Protein AF-A0A959TCD3-F1 (afdb_monomer)

Solvent-accessible surface area (backbone atoms only — not comparable to full-atom values): 7286 Å² total; per-residue (Å²): 71,44,83,76,46,72,42,61,47,67,75,41,43,86,45,98,75,56,63,70,44,76,65,43,76,20,63,23,32,36,32,43,70,50,71,63,80,93,52,77,79,66,50,74,50,77,47,79,48,78,34,79,71,88,87,53,67,74,92,40,62,61,78,92,84,86,80,62,83,90,60,32,62,52,68,48,48,36,49,77,72,55,74,70,57,84,59,73,63,50,83,75,44,73,46,59,46,68,76,39,44,65,43,45,68,23,44,36,34,65,44,54,96,73,77,60,42,97

pLDDT: mean 95.43, std 3.54, range [82.25, 98.56]

Structure (mmCIF, N/CA/C/O backbone):
data_AF-A0A959TCD3-F1
#
_entry.id   AF-A0A959TCD3-F1
#
loop_
_atom_site.group_PDB
_atom_site.id
_atom_site.type_symbol
_atom_site.label_atom_id
_atom_site.label_alt_id
_atom_site.label_comp_id
_atom_site.label_asym_id
_atom_site.label_entity_id
_atom_site.label_seq_id
_atom_site.pdbx_PDB_ins_code
_atom_site.Cartn_x
_atom_site.Cartn_y
_atom_site.Cartn_z
_atom_site.occupancy
_atom_site.B_iso_or_equiv
_atom_site.auth_seq_id
_atom_site.auth_comp_id
_atom_site.auth_asym_id
_atom_site.auth_atom_id
_atom_site.pdbx_PDB_model_num
ATOM 1 N N . TRP A 1 1 ? 16.731 -0.723 -20.507 1.00 97.38 1 TRP A N 1
ATOM 2 C CA . TRP A 1 1 ? 16.216 -1.139 -19.194 1.00 97.38 1 TRP A CA 1
ATOM 3 C C . TRP A 1 1 ? 17.280 -0.947 -18.132 1.00 97.38 1 TRP A C 1
ATOM 5 O O . TRP A 1 1 ? 18.384 -1.445 -18.300 1.00 97.38 1 TRP A O 1
ATOM 15 N N . THR A 1 2 ? 16.969 -0.253 -17.043 1.00 97.75 2 THR A N 1
ATOM 16 C CA . THR A 1 2 ? 17.811 -0.174 -15.838 1.00 97.75 2 THR A CA 1
ATOM 17 C C . THR A 1 2 ? 16.969 -0.465 -14.602 1.00 97.75 2 THR A C 1
ATOM 19 O O . THR A 1 2 ? 15.788 -0.127 -14.585 1.00 97.75 2 THR A O 1
ATOM 22 N N . LEU A 1 3 ? 17.564 -1.058 -13.565 1.00 97.75 3 LEU A N 1
ATOM 23 C CA . LEU A 1 3 ? 16.921 -1.189 -12.256 1.00 97.75 3 LEU A CA 1
ATOM 24 C C . LEU A 1 3 ? 16.994 0.168 -11.546 1.00 97.75 3 LEU A C 1
ATOM 26 O O . LEU A 1 3 ? 18.083 0.715 -11.382 1.00 97.75 3 LEU A O 1
ATOM 30 N N . VAL A 1 4 ? 15.842 0.716 -11.167 1.00 98.25 4 VAL A N 1
ATOM 31 C CA . VAL A 1 4 ? 15.738 1.991 -10.441 1.00 98.25 4 VAL A CA 1
ATOM 32 C C . VAL A 1 4 ? 15.703 1.739 -8.937 1.00 98.25 4 VAL A C 1
ATOM 34 O O . VAL A 1 4 ? 16.412 2.406 -8.188 1.00 98.25 4 VAL A O 1
ATOM 37 N N . SER A 1 5 ? 14.906 0.763 -8.495 1.00 97.75 5 SER A N 1
ATOM 38 C CA . SER A 1 5 ? 14.787 0.372 -7.088 1.00 97.75 5 SER A CA 1
ATOM 39 C C . SER A 1 5 ? 14.285 -1.070 -6.941 1.00 97.75 5 SER A C 1
ATOM 41 O O . SER A 1 5 ? 13.709 -1.638 -7.870 1.00 97.75 5 SER A O 1
ATOM 43 N N . GLY A 1 6 ? 14.507 -1.665 -5.766 1.00 96.25 6 GLY A N 1
ATOM 44 C CA . GLY A 1 6 ? 14.172 -3.062 -5.483 1.00 96.25 6 GLY A CA 1
ATOM 45 C C . GLY A 1 6 ? 15.274 -4.024 -5.926 1.00 96.25 6 GLY A C 1
ATOM 46 O O . GLY A 1 6 ? 16.462 -3.727 -5.803 1.00 96.25 6 GLY A O 1
ATOM 47 N N . GLN A 1 7 ? 14.880 -5.190 -6.424 1.00 97.25 7 GLN A N 1
ATOM 48 C CA . GLN A 1 7 ? 15.764 -6.283 -6.802 1.00 97.25 7 GLN A CA 1
ATOM 49 C C . GLN A 1 7 ? 15.292 -6.930 -8.109 1.00 97.25 7 GLN A C 1
ATOM 51 O O . GLN A 1 7 ? 14.113 -7.210 -8.310 1.00 97.25 7 GLN A O 1
ATOM 56 N N . GLY A 1 8 ? 16.231 -7.221 -9.000 1.00 97.38 8 GLY A N 1
ATOM 57 C CA . GLY A 1 8 ? 15.971 -7.988 -10.211 1.00 97.38 8 GLY A CA 1
ATOM 58 C C . GLY A 1 8 ? 17.175 -7.979 -11.138 1.00 97.38 8 GLY A C 1
ATOM 59 O O . GLY A 1 8 ? 17.908 -6.995 -11.207 1.00 97.38 8 GLY A O 1
ATOM 60 N N . ASN A 1 9 ? 17.381 -9.083 -11.850 1.00 97.81 9 ASN A N 1
ATOM 61 C CA . ASN A 1 9 ? 18.429 -9.218 -12.851 1.00 97.81 9 ASN A CA 1
ATOM 62 C C . ASN A 1 9 ? 17.830 -9.103 -14.255 1.00 97.81 9 ASN A C 1
ATOM 64 O O . ASN A 1 9 ? 17.012 -9.933 -14.655 1.00 97.81 9 ASN A O 1
ATOM 68 N N . ILE A 1 10 ? 18.251 -8.080 -14.993 1.00 98.06 10 ILE A N 1
ATOM 69 C CA . ILE A 1 10 ? 17.800 -7.802 -16.356 1.00 98.06 10 ILE A CA 1
ATOM 70 C C . ILE A 1 10 ? 18.712 -8.562 -17.319 1.00 98.06 10 ILE A C 1
ATOM 72 O O . ILE A 1 10 ? 19.896 -8.250 -17.415 1.00 98.06 10 ILE A O 1
ATOM 76 N N . GLN A 1 11 ? 18.165 -9.532 -18.051 1.00 97.75 11 GLN A N 1
ATOM 77 C CA . GLN A 1 11 ? 18.968 -10.398 -18.924 1.00 97.75 11 GLN A CA 1
ATOM 78 C C . GLN A 1 11 ? 19.566 -9.646 -20.124 1.00 97.75 11 GLN A C 1
ATOM 80 O O . GLN A 1 11 ? 20.743 -9.810 -20.434 1.00 97.75 11 GLN A O 1
ATOM 85 N N . ASN A 1 12 ? 18.776 -8.798 -20.791 1.00 97.50 12 ASN A N 1
ATOM 86 C CA . ASN A 1 12 ? 19.249 -7.943 -21.878 1.00 97.50 12 ASN A CA 1
ATOM 87 C C . ASN 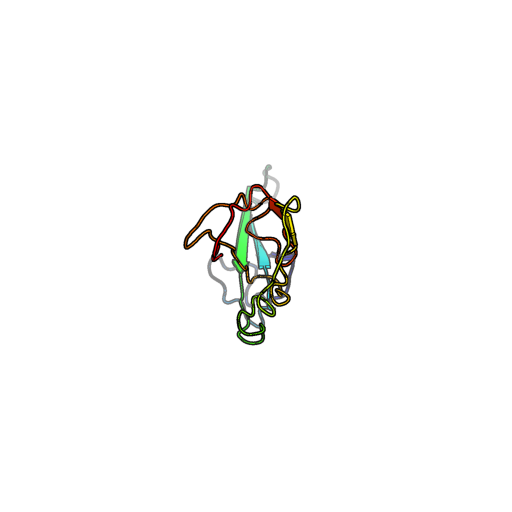A 1 12 ? 18.697 -6.511 -21.738 1.00 97.50 12 ASN A C 1
ATOM 89 O O . ASN A 1 12 ? 17.596 -6.218 -22.212 1.00 97.50 12 ASN A O 1
ATOM 93 N N . PRO A 1 13 ? 19.471 -5.590 -21.138 1.00 97.38 13 PRO A N 1
ATOM 94 C CA . PRO A 1 13 ? 19.072 -4.198 -20.953 1.00 97.38 13 PRO A CA 1
ATOM 95 C C . PRO A 1 13 ? 18.710 -3.428 -22.228 1.00 97.38 13 PRO A C 1
ATOM 97 O O . PRO A 1 13 ? 17.959 -2.457 -22.135 1.00 97.38 13 PRO A O 1
ATOM 100 N N . SER A 1 14 ? 19.228 -3.819 -23.392 1.00 96.38 14 SER A N 1
ATOM 101 C CA . SER A 1 14 ? 19.023 -3.113 -24.666 1.00 96.38 14 SER A CA 1
ATOM 102 C C . SER A 1 14 ? 17.898 -3.704 -25.513 1.00 96.38 14 SER A C 1
ATOM 104 O O . SER A 1 14 ? 17.516 -3.104 -26.515 1.00 96.38 14 SER A O 1
ATOM 106 N N . SER A 1 15 ? 17.359 -4.862 -25.129 1.00 97.31 15 SER A N 1
ATOM 107 C CA . SER A 1 15 ? 16.225 -5.453 -25.832 1.00 97.31 15 SER A CA 1
ATOM 108 C C . SER A 1 15 ? 14.920 -4.768 -25.410 1.00 97.31 15 SER A C 1
ATOM 110 O O . SER A 1 15 ? 14.682 -4.625 -24.206 1.00 97.31 15 SER A O 1
ATOM 112 N N . PRO A 1 16 ? 14.035 -4.391 -26.354 1.00 94.94 16 PRO A N 1
ATOM 113 C CA . PRO A 1 16 ? 12.712 -3.863 -26.014 1.00 94.94 16 PRO A CA 1
ATOM 114 C C . PRO A 1 16 ? 11.869 -4.894 -25.245 1.00 94.94 16 PRO A C 1
ATOM 116 O O . PRO A 1 16 ? 11.012 -4.521 -24.451 1.00 94.94 16 PRO A O 1
ATOM 119 N N . THR A 1 17 ? 12.159 -6.186 -25.420 1.00 95.50 17 THR A N 1
ATOM 120 C CA . THR A 1 17 ? 11.606 -7.293 -24.636 1.00 95.50 17 THR A CA 1
ATOM 121 C C . THR A 1 17 ? 12.742 -8.041 -23.936 1.00 95.50 17 THR A C 1
ATOM 123 O O . THR A 1 17 ? 13.623 -8.612 -24.575 1.00 95.50 17 THR A O 1
ATOM 126 N N . THR A 1 18 ? 12.761 -8.042 -22.605 1.00 96.88 18 THR A N 1
ATOM 127 C CA . THR A 1 18 ? 13.780 -8.757 -21.822 1.00 96.88 18 THR A CA 1
ATOM 128 C C . THR A 1 18 ? 13.132 -9.539 -20.697 1.00 96.88 18 THR A C 1
ATOM 130 O O . THR A 1 18 ? 12.194 -9.067 -20.060 1.00 96.88 18 THR A O 1
ATOM 133 N N . ALA A 1 19 ? 13.665 -10.727 -20.419 1.00 97.31 19 ALA A N 1
ATOM 134 C CA . ALA A 1 19 ? 13.354 -11.427 -19.186 1.00 97.31 19 ALA A CA 1
ATOM 135 C C . ALA A 1 19 ? 14.014 -10.707 -18.000 1.00 97.31 19 ALA A C 1
ATOM 137 O O . ALA A 1 19 ? 15.128 -10.178 -18.116 1.00 97.31 19 ALA A O 1
ATOM 138 N N . ILE A 1 20 ? 13.320 -10.713 -16.864 1.00 97.69 20 ILE A N 1
ATOM 139 C CA . ILE A 1 20 ? 13.836 -10.262 -15.574 1.00 97.69 20 ILE A CA 1
ATOM 140 C C . ILE A 1 20 ? 13.701 -11.435 -14.609 1.00 97.69 20 ILE A C 1
ATOM 142 O O . ILE A 1 20 ? 12.627 -12.020 -14.483 1.00 97.69 20 ILE A O 1
ATOM 146 N N . SER A 1 21 ? 14.796 -11.804 -13.953 1.00 97.38 21 SER A N 1
ATOM 147 C CA . SER A 1 21 ? 14.843 -12.910 -12.992 1.00 97.38 21 SER A CA 1
ATOM 148 C C . SER A 1 21 ? 15.263 -12.417 -11.608 1.00 97.38 21 SER A C 1
ATOM 150 O O . SER A 1 21 ? 15.717 -11.285 -11.464 1.00 97.38 21 SER A O 1
ATOM 152 N N . ASN A 1 22 ? 15.163 -13.274 -10.587 1.00 96.19 22 ASN A N 1
ATOM 153 C CA . ASN A 1 22 ? 15.589 -12.969 -9.212 1.00 96.19 22 ASN A CA 1
ATOM 154 C C . ASN A 1 22 ? 14.937 -11.699 -8.637 1.00 96.19 22 ASN A C 1
ATOM 156 O O . ASN A 1 22 ? 15.622 -10.877 -8.032 1.00 96.19 22 ASN A O 1
ATOM 160 N N . LEU A 1 23 ? 13.633 -11.524 -8.865 1.00 96.94 23 LEU A N 1
ATOM 161 C CA . LEU A 1 23 ? 12.875 -10.431 -8.262 1.00 96.94 23 LEU A CA 1
ATOM 162 C C . LEU A 1 23 ? 12.798 -10.612 -6.741 1.00 96.94 23 LEU A C 1
ATOM 164 O O . LEU A 1 23 ? 12.571 -11.723 -6.259 1.00 96.94 23 LEU A O 1
ATOM 168 N N . GLY A 1 24 ? 12.968 -9.519 -6.002 1.00 93.81 24 GLY A N 1
ATOM 169 C CA . GLY A 1 24 ? 12.769 -9.494 -4.552 1.00 93.81 24 GLY A CA 1
ATOM 170 C C . GLY A 1 24 ? 11.305 -9.256 -4.185 1.00 93.81 24 GLY A C 1
ATOM 171 O O . GLY A 1 24 ? 10.554 -8.680 -4.972 1.00 93.81 24 GLY A O 1
ATOM 172 N N . VAL A 1 25 ? 10.903 -9.678 -2.980 1.00 93.56 25 VAL A N 1
ATOM 173 C CA . VAL A 1 25 ? 9.589 -9.338 -2.403 1.00 93.56 25 VAL A CA 1
ATOM 174 C C . VAL A 1 25 ? 9.502 -7.826 -2.200 1.00 93.56 25 VAL A C 1
ATOM 176 O O . VAL A 1 25 ? 10.453 -7.203 -1.730 1.00 93.56 25 VAL A O 1
ATOM 179 N N . GLY A 1 26 ? 8.355 -7.241 -2.534 1.00 93.81 26 GLY A N 1
ATOM 180 C CA . GLY A 1 26 ? 8.154 -5.796 -2.558 1.00 93.81 26 GLY A CA 1
ATOM 181 C C . GLY A 1 26 ? 7.999 -5.264 -3.979 1.00 93.81 26 GLY A C 1
ATOM 182 O O . GLY A 1 26 ? 7.673 -6.002 -4.909 1.00 93.81 26 GLY A O 1
ATOM 183 N N . VAL A 1 27 ? 8.189 -3.956 -4.135 1.00 96.62 27 VAL A N 1
ATOM 184 C CA . VAL A 1 27 ? 8.077 -3.268 -5.425 1.00 96.62 27 VAL A CA 1
ATOM 185 C C . VAL A 1 27 ? 9.460 -3.156 -6.052 1.00 96.62 27 VAL A C 1
ATOM 187 O O . VAL A 1 27 ? 10.382 -2.616 -5.443 1.00 96.62 27 VAL A O 1
ATOM 190 N N . ASN A 1 28 ? 9.583 -3.647 -7.281 1.00 97.75 28 ASN A N 1
ATOM 191 C CA . ASN A 1 28 ? 10.795 -3.578 -8.089 1.00 97.75 28 ASN A CA 1
ATOM 192 C C . ASN A 1 28 ? 10.518 -2.667 -9.286 1.00 97.75 28 ASN A C 1
ATOM 194 O O . ASN A 1 28 ? 9.611 -2.950 -10.071 1.00 97.75 28 ASN A O 1
ATOM 198 N N . VAL A 1 29 ? 11.263 -1.569 -9.411 1.00 98.25 29 VAL A N 1
ATOM 199 C CA . VAL A 1 29 ? 11.028 -0.547 -10.440 1.00 98.25 29 VAL A CA 1
ATOM 200 C C . VAL A 1 29 ? 12.115 -0.620 -11.499 1.00 98.25 29 VAL A C 1
ATOM 202 O O . VAL A 1 29 ? 13.309 -0.535 -11.199 1.00 98.25 29 VAL A O 1
ATOM 205 N N . PHE A 1 30 ? 11.696 -0.740 -12.753 1.00 98.50 30 PHE A N 1
ATOM 206 C CA . PHE A 1 30 ? 12.575 -0.816 -13.914 1.00 98.50 30 PHE A CA 1
ATOM 207 C C . PHE A 1 30 ? 12.261 0.311 -14.885 1.00 98.50 30 PHE A C 1
ATOM 209 O O . PHE A 1 30 ? 11.099 0.605 -15.136 1.00 98.50 30 PHE A O 1
ATOM 216 N N . ARG A 1 31 ? 13.292 0.909 -15.479 1.00 98.25 31 ARG A N 1
ATOM 217 C CA . ARG A 1 31 ? 13.147 2.033 -16.408 1.00 98.25 31 ARG A CA 1
ATOM 218 C C . ARG A 1 31 ? 13.606 1.681 -17.808 1.00 98.25 31 ARG A C 1
ATOM 220 O O . ARG A 1 31 ? 14.725 1.192 -17.988 1.00 98.25 31 ARG A O 1
ATOM 227 N N . TRP A 1 32 ? 12.774 1.955 -18.802 1.00 97.81 32 TRP A N 1
ATOM 228 C CA . TRP A 1 32 ? 13.157 1.947 -20.207 1.00 97.81 32 TRP A CA 1
ATOM 229 C C . TRP A 1 32 ? 13.572 3.357 -20.628 1.00 97.81 32 TRP A C 1
ATOM 231 O O . TRP A 1 32 ? 12.855 4.315 -20.365 1.00 97.81 32 TRP A O 1
ATOM 241 N N . THR A 1 33 ? 14.725 3.483 -21.283 1.00 96.81 33 THR A N 1
ATOM 242 C CA . THR A 1 33 ? 15.245 4.761 -21.780 1.00 96.81 33 THR A CA 1
ATOM 243 C C . THR A 1 33 ? 15.488 4.628 -23.270 1.00 96.81 33 THR A C 1
ATOM 245 O O . THR A 1 33 ? 16.205 3.723 -23.695 1.00 96.81 33 THR A O 1
ATOM 248 N N . VAL A 1 34 ? 14.929 5.550 -24.048 1.00 96.50 34 VAL A N 1
ATOM 249 C CA . VAL A 1 34 ? 15.194 5.678 -25.481 1.00 96.50 34 VAL A CA 1
ATOM 250 C C . VAL A 1 34 ? 15.957 6.975 -25.708 1.00 96.50 34 VAL A C 1
ATOM 252 O O . VAL A 1 34 ? 15.518 8.054 -25.309 1.00 96.50 34 VAL A O 1
ATOM 255 N N . SER A 1 35 ? 17.112 6.863 -26.353 1.00 94.38 35 SER A N 1
ATOM 256 C CA . SER A 1 35 ? 17.933 7.991 -26.782 1.00 94.38 35 SER A CA 1
ATOM 257 C C . SER A 1 35 ? 18.227 7.872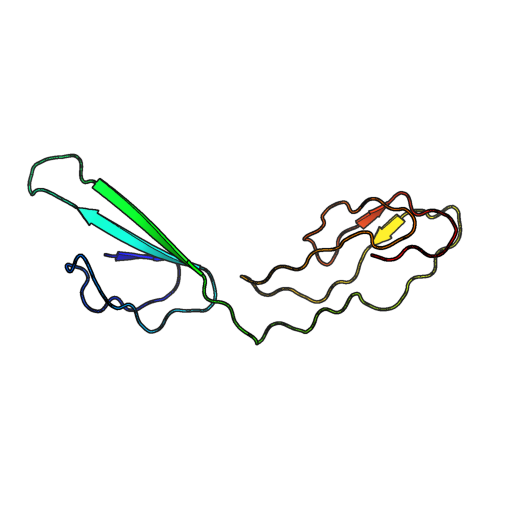 -28.274 1.00 94.38 35 SER A C 1
ATOM 259 O O . SER A 1 35 ? 18.391 6.772 -28.798 1.00 94.38 35 SER A O 1
ATOM 261 N N . ASN A 1 36 ? 18.298 9.011 -28.965 1.00 93.50 36 ASN A N 1
ATOM 262 C CA . ASN A 1 36 ? 18.675 9.075 -30.376 1.00 93.50 36 ASN A CA 1
ATOM 263 C C . ASN A 1 36 ? 19.997 9.843 -30.534 1.00 93.50 36 ASN A C 1
ATOM 265 O O . ASN A 1 36 ? 20.046 10.942 -31.084 1.00 93.50 36 ASN A O 1
ATOM 269 N N . GLY A 1 37 ? 21.074 9.281 -29.978 1.00 90.00 37 GLY A N 1
ATOM 270 C CA . GLY A 1 37 ? 22.415 9.865 -30.043 1.00 90.00 37 GLY A CA 1
ATOM 271 C C . GLY A 1 37 ? 22.473 11.290 -29.467 1.00 90.00 37 GLY A C 1
ATOM 272 O O . GLY A 1 37 ? 22.094 11.476 -28.311 1.00 90.00 37 GLY A O 1
ATOM 273 N N . PRO A 1 38 ? 22.948 12.296 -30.231 1.00 92.12 38 PRO A N 1
ATOM 274 C CA . PRO A 1 38 ? 23.049 13.677 -29.756 1.00 92.12 38 PRO A CA 1
ATOM 275 C C . PRO A 1 38 ? 21.691 14.393 -29.676 1.00 92.12 38 PRO A C 1
ATOM 277 O O . PRO A 1 38 ? 21.617 15.498 -29.139 1.00 92.12 38 PRO A O 1
ATOM 280 N N . CYS A 1 39 ? 20.621 13.812 -30.232 1.00 91.6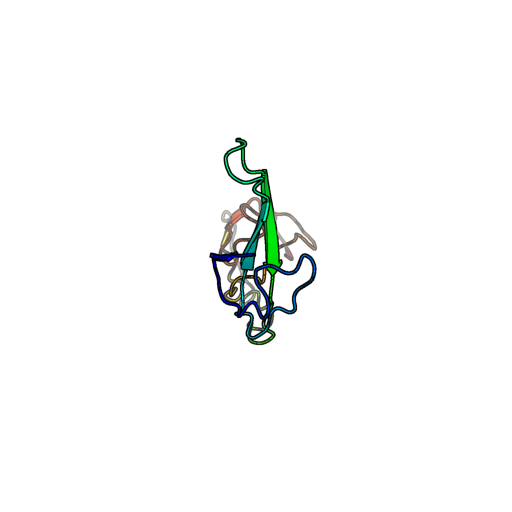9 39 CYS A N 1
ATOM 281 C CA . CYS A 1 39 ? 19.299 14.421 -30.205 1.00 91.69 39 CYS A CA 1
ATOM 282 C C . CYS A 1 39 ? 18.685 14.305 -28.803 1.00 91.69 39 CYS A C 1
ATOM 284 O O . CYS A 1 39 ? 18.461 13.206 -28.294 1.00 91.69 39 CYS A O 1
ATOM 286 N N . ALA A 1 40 ? 18.376 15.458 -28.212 1.00 89.75 40 ALA A N 1
ATOM 287 C CA . ALA A 1 40 ? 17.644 15.595 -26.958 1.00 89.75 40 ALA A CA 1
ATOM 288 C C . ALA A 1 40 ? 16.179 16.014 -27.222 1.00 89.75 40 ALA A C 1
ATOM 290 O O . ALA A 1 40 ? 15.914 16.647 -28.247 1.00 89.75 40 ALA A O 1
ATOM 291 N N . PRO A 1 41 ? 15.235 15.728 -26.302 1.00 90.94 41 PRO A N 1
ATOM 292 C CA . PRO A 1 41 ? 15.417 15.009 -25.039 1.00 90.94 41 PRO A CA 1
ATOM 293 C C . PRO A 1 41 ? 15.400 13.483 -25.211 1.00 90.94 41 PRO A C 1
ATOM 295 O O . PRO A 1 41 ? 14.829 12.949 -26.158 1.00 90.94 41 PRO A O 1
ATOM 298 N N . VAL A 1 42 ? 16.001 12.774 -24.254 1.00 94.56 42 VAL A N 1
ATOM 299 C CA . VAL A 1 42 ? 15.780 11.329 -24.099 1.00 94.56 42 VAL A CA 1
ATOM 300 C C . VAL A 1 42 ? 14.386 11.091 -23.520 1.00 94.56 42 VAL A C 1
ATOM 302 O O . VAL A 1 42 ? 13.953 11.838 -22.640 1.00 94.56 42 VAL A O 1
ATOM 305 N N . SER A 1 43 ? 13.691 10.051 -23.974 1.00 96.19 43 SER A N 1
ATOM 306 C CA . SER A 1 43 ? 12.409 9.641 -23.389 1.00 96.19 43 SER A CA 1
ATOM 307 C C . SER A 1 43 ? 12.613 8.471 -22.437 1.00 96.19 43 SER A C 1
ATOM 309 O O . SER A 1 43 ? 13.434 7.586 -22.700 1.00 96.19 43 SER A O 1
ATOM 311 N N . GLN A 1 44 ? 11.872 8.459 -21.334 1.00 96.56 44 GLN A N 1
ATOM 312 C CA . GLN A 1 44 ? 11.974 7.432 -20.304 1.00 96.56 44 GLN A CA 1
ATOM 313 C C . GLN A 1 44 ? 10.584 7.044 -19.813 1.00 96.56 44 GLN A C 1
ATOM 315 O O . GLN A 1 44 ? 9.701 7.897 -19.764 1.00 96.56 44 GLN A O 1
ATOM 320 N N . ASP A 1 45 ? 10.423 5.780 -19.443 1.00 97.75 45 ASP A N 1
ATOM 321 C CA . ASP A 1 45 ? 9.211 5.260 -18.810 1.00 97.75 45 ASP A CA 1
ATOM 322 C C . ASP A 1 45 ? 9.574 4.209 -17.754 1.00 97.75 45 ASP A C 1
ATOM 324 O O . ASP A 1 45 ? 10.579 3.501 -17.900 1.00 97.75 45 ASP A O 1
ATOM 328 N N . GLU A 1 46 ? 8.785 4.119 -16.687 1.00 98.12 46 GLU A N 1
ATOM 329 C CA . GLU A 1 46 ? 9.034 3.233 -15.548 1.00 98.12 46 GLU A CA 1
ATOM 330 C C . GLU A 1 46 ? 7.921 2.194 -15.386 1.00 98.12 46 GLU A C 1
ATOM 332 O O . GLU A 1 46 ? 6.733 2.496 -15.454 1.00 98.12 46 GLU A O 1
ATOM 337 N N . VAL A 1 47 ? 8.320 0.952 -15.114 1.00 97.38 47 VAL A N 1
ATOM 338 C CA . VAL A 1 47 ? 7.426 -0.165 -14.815 1.00 97.38 47 VAL A CA 1
ATOM 339 C C . VAL A 1 47 ? 7.689 -0.641 -13.395 1.00 97.38 47 VAL A C 1
ATOM 341 O O . VAL A 1 47 ? 8.812 -1.013 -13.048 1.00 97.38 47 VAL A O 1
ATOM 344 N N . SER A 1 48 ? 6.626 -0.678 -12.598 1.00 97.38 48 SER A N 1
ATOM 345 C CA . SER A 1 48 ? 6.635 -1.218 -11.240 1.00 97.38 48 SER A CA 1
ATOM 346 C C . SER A 1 48 ? 6.126 -2.656 -11.237 1.00 97.38 48 SER A C 1
ATOM 348 O O . SER A 1 48 ? 5.005 -2.928 -11.664 1.00 97.38 48 SER A O 1
ATOM 350 N N . VAL A 1 49 ? 6.939 -3.576 -10.722 1.00 96.12 49 VAL A N 1
ATOM 351 C CA . VAL A 1 49 ? 6.603 -4.995 -10.562 1.00 96.12 49 VAL A CA 1
ATOM 352 C C . VAL A 1 49 ? 6.522 -5.326 -9.075 1.00 96.12 49 VAL A C 1
ATOM 354 O O . VAL A 1 49 ? 7.541 -5.368 -8.383 1.00 96.12 49 VAL A O 1
ATOM 357 N N . SER A 1 50 ? 5.307 -5.576 -8.589 1.00 94.56 50 SER A N 1
ATOM 358 C CA . SER A 1 50 ? 5.045 -5.939 -7.192 1.00 94.56 50 SER A CA 1
ATOM 359 C C . SER A 1 50 ? 5.078 -7.453 -7.004 1.00 94.56 50 SER A C 1
ATOM 361 O O . SER A 1 50 ? 4.263 -8.173 -7.581 1.00 94.56 50 SER A O 1
ATOM 363 N N . VAL A 1 51 ? 6.000 -7.934 -6.173 1.00 93.94 51 VAL A N 1
ATOM 364 C CA . VAL A 1 51 ? 6.126 -9.349 -5.805 1.00 93.94 51 VAL A CA 1
ATOM 365 C C . VAL A 1 51 ? 5.677 -9.538 -4.364 1.00 93.94 51 VAL A C 1
ATOM 367 O O . VAL A 1 51 ? 6.185 -8.892 -3.448 1.00 93.94 51 VAL A O 1
ATOM 370 N N . PHE A 1 52 ? 4.729 -10.448 -4.166 1.00 91.19 52 PHE A N 1
ATOM 371 C CA . PHE A 1 52 ? 4.135 -10.747 -2.867 1.00 91.19 52 PHE A CA 1
ATOM 372 C C . PHE A 1 52 ? 4.712 -12.045 -2.296 1.00 91.19 52 PHE A C 1
ATOM 374 O O . PHE A 1 52 ? 5.057 -12.960 -3.043 1.00 91.19 52 PHE A O 1
ATOM 381 N N . SER A 1 53 ? 4.791 -12.125 -0.967 1.00 87.69 53 SER A N 1
ATOM 382 C CA . SER A 1 53 ? 5.177 -13.339 -0.243 1.00 87.69 53 SER A CA 1
ATOM 383 C C . SER A 1 53 ? 3.972 -13.941 0.474 1.00 87.69 53 SER A C 1
ATOM 385 O O . SER A 1 53 ? 3.132 -13.211 0.996 1.00 87.69 53 SER A O 1
ATOM 387 N N . ASN A 1 54 ? 3.921 -15.270 0.560 1.00 83.81 54 ASN A N 1
ATOM 388 C CA . ASN A 1 54 ? 2.964 -15.996 1.398 1.00 83.81 54 ASN A CA 1
ATOM 389 C C . ASN A 1 54 ? 3.416 -16.115 2.867 1.00 83.81 54 ASN A C 1
ATOM 391 O O . ASN A 1 54 ? 2.697 -16.684 3.679 1.00 83.81 54 ASN A O 1
ATOM 395 N N . SER A 1 55 ? 4.591 -15.586 3.218 1.00 83.25 55 SER A N 1
ATOM 396 C CA . SER A 1 55 ? 5.137 -15.606 4.581 1.00 83.25 55 SER A CA 1
ATOM 397 C C . SER A 1 55 ? 4.512 -14.565 5.521 1.00 83.25 55 SER A C 1
ATOM 399 O O . SER A 1 55 ? 5.043 -14.327 6.605 1.00 83.25 55 SER A O 1
ATOM 401 N N . VAL A 1 56 ? 3.438 -13.892 5.103 1.00 82.25 56 VAL A N 1
ATOM 402 C CA . VAL A 1 56 ? 2.722 -12.914 5.930 1.00 82.25 56 VAL A CA 1
ATOM 403 C C . VAL A 1 56 ? 1.873 -13.669 6.963 1.00 82.25 56 VAL A C 1
ATOM 405 O O . VAL A 1 56 ? 1.272 -14.688 6.610 1.00 82.25 56 VAL A O 1
ATOM 408 N N . PRO A 1 57 ? 1.805 -13.214 8.229 1.00 84.75 57 PRO A N 1
ATOM 409 C CA . PRO A 1 57 ? 0.938 -13.828 9.229 1.00 84.75 57 PRO A CA 1
ATOM 410 C C . PRO A 1 57 ? -0.519 -13.899 8.759 1.00 84.75 57 PRO A C 1
ATOM 412 O O . PRO A 1 57 ? -1.000 -13.014 8.050 1.00 84.75 57 PRO A O 1
ATOM 415 N N . SER A 1 58 ? -1.243 -14.937 9.184 1.00 90.12 58 SER A N 1
ATOM 416 C CA . SER A 1 58 ? -2.698 -14.975 9.011 1.00 90.12 58 SER A CA 1
ATOM 417 C C . SER A 1 58 ? -3.347 -13.783 9.715 1.00 90.12 58 SER A C 1
ATOM 419 O O . SER A 1 58 ? -2.883 -13.370 10.779 1.00 90.12 58 SER A O 1
ATOM 421 N N . ALA A 1 59 ? -4.428 -13.258 9.132 1.00 93.50 59 ALA A N 1
ATOM 422 C CA . ALA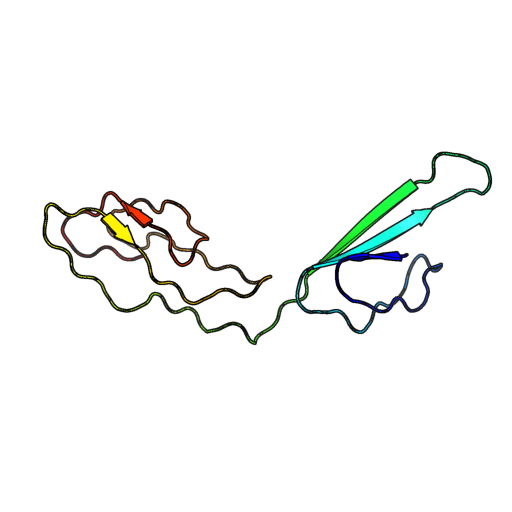 A 1 59 ? -5.176 -12.154 9.719 1.00 93.50 59 ALA A CA 1
ATOM 423 C C . ALA A 1 59 ? -5.643 -12.516 11.136 1.00 93.50 59 ALA A C 1
ATOM 425 O O . ALA A 1 59 ? -6.299 -13.537 11.346 1.00 93.50 59 ALA A O 1
ATOM 426 N N . ASN A 1 60 ? -5.289 -11.679 12.105 1.00 95.38 60 ASN A N 1
ATOM 427 C CA . ASN A 1 60 ? -5.680 -11.832 13.500 1.00 95.38 60 ASN A CA 1
ATOM 428 C C . ASN A 1 60 ? -6.057 -10.454 14.046 1.00 95.38 60 ASN A C 1
ATOM 430 O O . ASN A 1 60 ? -5.246 -9.538 13.963 1.00 95.38 60 ASN A O 1
ATOM 434 N N . ALA A 1 61 ? -7.275 -10.308 14.568 1.00 96.38 61 ALA A N 1
ATOM 435 C CA . ALA A 1 61 ? -7.797 -9.039 15.073 1.00 96.38 61 ALA A CA 1
ATOM 436 C C . ALA A 1 61 ? -7.429 -8.749 16.543 1.00 96.38 61 ALA A C 1
ATOM 438 O O . ALA A 1 61 ? -7.750 -7.679 17.065 1.00 96.38 61 ALA A O 1
ATOM 439 N N . GLY A 1 62 ? -6.764 -9.699 17.204 1.00 95.94 62 GLY A N 1
ATOM 440 C CA . GLY A 1 62 ? -6.595 -9.719 18.649 1.00 95.94 62 GLY A CA 1
ATOM 441 C C . GLY A 1 62 ? -7.804 -10.337 19.367 1.00 95.94 62 GLY A C 1
ATOM 442 O O . GLY A 1 62 ? -8.733 -10.825 18.724 1.00 95.94 62 GLY A O 1
ATOM 443 N N . PRO A 1 63 ? -7.774 -10.378 20.709 1.00 97.00 63 PRO A N 1
ATOM 444 C CA . PRO A 1 63 ? -8.896 -10.853 21.513 1.00 97.00 63 PRO A CA 1
ATOM 445 C C . PRO A 1 63 ? -10.067 -9.858 21.517 1.00 97.00 63 PRO A C 1
ATOM 447 O O . PRO A 1 63 ? -9.870 -8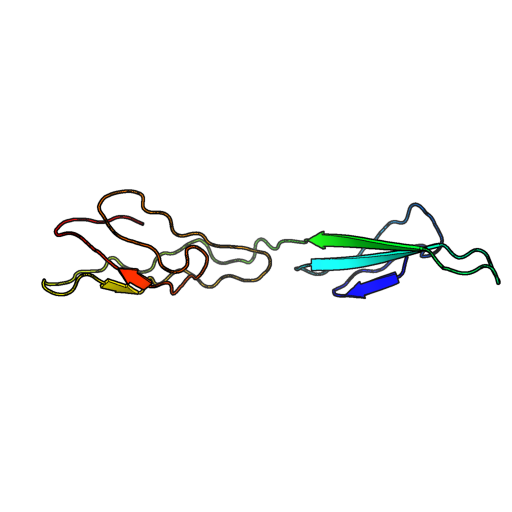.651 21.359 1.00 97.00 63 PRO A O 1
ATOM 450 N N . ASP A 1 64 ? -11.268 -10.367 21.793 1.00 97.75 64 ASP A N 1
ATOM 451 C CA . ASP A 1 64 ? -12.468 -9.550 21.986 1.00 97.75 64 ASP A CA 1
ATOM 452 C C . ASP A 1 64 ? -12.282 -8.541 23.127 1.00 97.75 64 ASP A C 1
ATOM 454 O O . ASP A 1 64 ? -11.676 -8.830 24.164 1.00 97.75 64 ASP A O 1
ATOM 458 N N . GLN A 1 65 ? -12.841 -7.345 22.947 1.00 97.88 65 GLN A N 1
ATOM 459 C CA . GLN A 1 65 ? -12.707 -6.241 23.894 1.00 97.88 65 GLN A CA 1
ATOM 460 C C . GLN A 1 65 ? -14.034 -5.962 24.607 1.00 97.88 65 GLN A C 1
ATOM 462 O O . GLN A 1 65 ? -15.106 -6.048 24.013 1.00 97.88 65 GLN A O 1
ATOM 467 N N . SER A 1 66 ? -13.970 -5.603 25.891 1.00 97.62 66 SER A N 1
ATOM 468 C CA . SER A 1 66 ? -15.134 -5.234 26.710 1.00 97.62 66 SER A CA 1
ATOM 469 C C . SER A 1 66 ? -14.895 -3.887 27.382 1.00 97.62 66 SER A C 1
ATOM 471 O O . SER A 1 66 ? -13.886 -3.700 28.059 1.00 97.62 66 SER A O 1
ATOM 473 N N . LEU A 1 67 ? -15.824 -2.948 27.197 1.00 96.88 67 LEU A N 1
ATOM 474 C CA . LEU A 1 67 ? -15.708 -1.562 27.655 1.00 96.88 67 LEU A CA 1
ATOM 475 C C . LEU A 1 67 ? -16.971 -1.163 28.421 1.00 96.88 67 LEU A C 1
ATOM 477 O O . LEU A 1 67 ? -18.082 -1.510 28.022 1.00 96.88 67 LEU A O 1
ATOM 481 N N . CYS A 1 68 ? -16.807 -0.401 29.501 1.00 97.38 68 CYS A N 1
ATOM 482 C CA . CYS A 1 68 ? -17.925 0.200 30.224 1.00 97.38 68 CYS A CA 1
ATOM 483 C C . CYS A 1 68 ? -18.188 1.617 29.707 1.00 97.38 68 CYS A C 1
ATOM 485 O O . CYS A 1 68 ? -17.257 2.403 29.513 1.00 97.38 68 CYS A O 1
ATOM 487 N N . THR A 1 69 ? -19.461 1.993 29.577 1.00 95.00 69 THR A N 1
ATOM 488 C CA . THR A 1 69 ? -19.827 3.403 29.396 1.00 95.00 69 THR A CA 1
ATOM 489 C C . THR A 1 69 ? -19.243 4.238 30.544 1.00 95.00 69 THR A C 1
ATOM 491 O O . THR A 1 69 ? -19.275 3.775 31.688 1.00 95.00 69 THR A O 1
ATOM 494 N N . PRO A 1 70 ? -18.737 5.456 30.292 1.00 95.81 70 PRO A N 1
ATOM 495 C CA . PRO A 1 70 ? -18.921 6.266 29.083 1.00 95.81 70 PRO A CA 1
ATOM 496 C C . PRO A 1 70 ? -17.840 6.085 27.998 1.00 95.81 70 PRO A C 1
ATOM 498 O O . PRO A 1 70 ? -17.757 6.910 27.089 1.00 95.81 70 PRO A O 1
ATOM 501 N N . VAL A 1 71 ? -17.001 5.046 28.064 1.00 97.31 71 VAL A N 1
ATOM 502 C CA . VAL A 1 71 ? -15.976 4.801 27.037 1.00 97.31 71 VAL A CA 1
ATOM 503 C C . VAL A 1 71 ? -16.644 4.373 25.727 1.00 97.31 71 VAL A C 1
ATOM 505 O O . VAL A 1 71 ? -17.371 3.386 25.690 1.00 97.31 71 VAL A O 1
ATOM 508 N N . THR A 1 72 ? -16.399 5.125 24.651 1.00 97.12 72 THR A N 1
ATOM 509 C CA . THR A 1 72 ? -16.980 4.901 23.308 1.00 97.12 72 THR A CA 1
ATOM 510 C C . THR A 1 72 ? -15.908 4.789 22.221 1.00 97.12 72 THR A C 1
ATOM 512 O O . THR A 1 72 ? -16.188 4.926 21.028 1.00 97.12 72 THR A O 1
ATOM 515 N N . SER A 1 73 ? -14.662 4.552 22.623 1.00 97.44 73 SER A N 1
ATOM 516 C CA . SER A 1 73 ? -13.529 4.391 21.723 1.00 97.44 73 SER A CA 1
ATOM 517 C C . SER A 1 73 ? -12.588 3.299 22.204 1.00 97.44 73 SER A C 1
ATOM 519 O O . SER A 1 73 ? -12.524 2.996 23.396 1.00 97.44 73 SER A O 1
ATOM 521 N N . THR A 1 74 ? -11.858 2.716 21.259 1.00 97.94 74 THR A N 1
ATOM 522 C CA . THR A 1 74 ? -10.810 1.738 21.540 1.00 97.94 74 THR A CA 1
ATOM 523 C C . THR A 1 74 ? -9.766 1.701 20.429 1.00 97.94 74 THR A C 1
ATOM 525 O O . THR A 1 74 ? -9.918 2.372 19.408 1.00 97.94 74 THR A O 1
ATOM 528 N N . THR A 1 75 ? -8.715 0.912 20.622 1.00 97.94 75 THR A N 1
ATOM 529 C C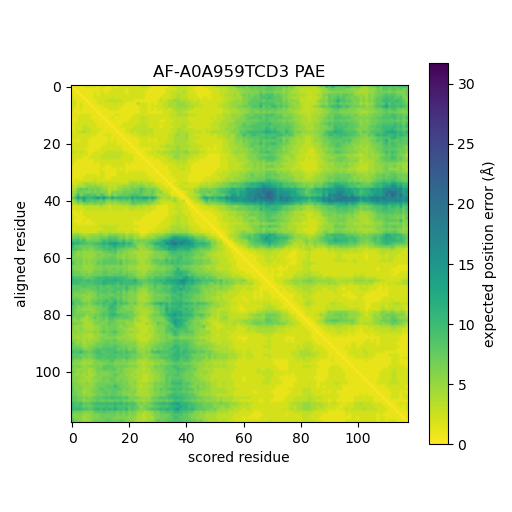A . THR A 1 75 ? -7.674 0.646 19.628 1.00 97.94 75 THR A CA 1
ATOM 530 C C . THR A 1 75 ? -7.747 -0.814 19.193 1.00 97.94 75 THR A C 1
ATOM 532 O O . THR A 1 75 ? -7.889 -1.712 20.027 1.00 97.94 75 THR A O 1
ATOM 535 N N . MET A 1 76 ? -7.652 -1.055 17.889 1.00 96.56 76 MET A N 1
ATOM 536 C CA . MET A 1 76 ? -7.628 -2.398 17.311 1.00 96.56 76 MET A CA 1
ATOM 537 C C . MET A 1 76 ? -6.226 -3.012 17.408 1.00 96.56 76 MET A C 1
ATOM 539 O O . MET A 1 76 ? -5.234 -2.298 17.544 1.00 96.56 76 MET A O 1
ATOM 543 N N . ALA A 1 77 ? -6.134 -4.341 17.349 1.00 95.75 77 ALA A N 1
ATOM 544 C CA . ALA A 1 77 ? -4.875 -5.072 17.510 1.00 95.75 77 ALA A CA 1
ATOM 545 C C . ALA A 1 77 ? -4.652 -6.064 16.360 1.00 95.75 77 ALA A C 1
ATOM 547 O O . ALA A 1 77 ? -4.484 -7.266 16.567 1.00 95.75 77 ALA A O 1
ATOM 548 N N . GLY A 1 78 ? -4.672 -5.545 15.134 1.00 95.56 78 GLY A N 1
ATOM 549 C CA . GLY A 1 78 ? -4.468 -6.324 13.919 1.00 95.56 78 GLY A CA 1
ATOM 550 C C . GLY A 1 78 ? -3.061 -6.914 13.855 1.00 95.56 78 GLY A C 1
ATOM 551 O O . GLY A 1 78 ? -2.085 -6.285 14.267 1.00 95.56 78 GLY A O 1
ATOM 552 N N . SER A 1 79 ? -2.940 -8.120 13.306 1.00 94.25 79 SER A N 1
ATOM 553 C CA . SER A 1 79 ? -1.655 -8.766 13.032 1.00 94.25 79 SER A CA 1
ATOM 554 C C . SER A 1 79 ? -0.736 -7.867 12.202 1.00 94.25 79 SER A C 1
ATOM 556 O O . SER A 1 79 ? -1.191 -7.170 11.294 1.00 94.25 79 SER A O 1
ATOM 558 N N . ALA A 1 80 ? 0.571 -7.938 12.469 1.00 89.19 80 ALA A N 1
ATOM 559 C CA . ALA A 1 80 ? 1.573 -7.186 11.723 1.00 89.19 80 ALA A CA 1
ATOM 560 C C . ALA A 1 80 ? 1.509 -7.481 10.215 1.00 89.19 80 ALA A C 1
ATOM 562 O O . ALA A 1 80 ? 1.356 -8.628 9.792 1.00 89.19 80 ALA A O 1
ATOM 563 N N . ILE A 1 81 ? 1.682 -6.432 9.412 1.00 88.75 81 ILE A N 1
ATOM 564 C CA . ILE A 1 81 ? 1.652 -6.497 7.952 1.00 88.75 81 ILE A CA 1
ATOM 565 C C . ILE A 1 81 ? 3.080 -6.351 7.433 1.00 88.75 81 ILE A C 1
ATOM 567 O O . ILE A 1 81 ? 3.806 -5.437 7.823 1.00 88.75 81 ILE A O 1
ATOM 571 N N . THR A 1 82 ? 3.486 -7.234 6.524 1.00 86.06 82 THR A N 1
ATOM 572 C CA . THR A 1 82 ? 4.740 -7.081 5.781 1.00 86.06 82 THR A CA 1
ATOM 573 C C . THR A 1 82 ? 4.424 -6.597 4.374 1.00 86.06 82 THR A C 1
ATOM 575 O O . THR A 1 82 ? 3.718 -7.270 3.624 1.00 86.06 82 THR A O 1
ATOM 578 N N . PHE A 1 83 ? 4.946 -5.425 4.013 1.00 86.12 83 PHE A N 1
ATOM 579 C CA . PHE A 1 83 ? 4.826 -4.885 2.660 1.00 86.12 83 PHE A CA 1
ATOM 580 C C . PHE A 1 83 ? 5.295 -5.925 1.617 1.00 86.12 83 PHE A C 1
ATOM 582 O O . PHE A 1 83 ? 6.313 -6.581 1.853 1.00 86.12 83 PHE A O 1
ATOM 589 N N . PRO A 1 84 ? 4.605 -6.097 0.472 1.00 90.12 84 PRO A N 1
ATOM 590 C CA . PRO A 1 84 ? 3.513 -5.276 -0.063 1.00 90.12 84 PRO A CA 1
ATOM 591 C C . PRO A 1 84 ? 2.092 -5.727 0.315 1.00 90.12 84 PRO A C 1
ATOM 593 O O . PRO A 1 84 ? 1.133 -5.278 -0.311 1.00 90.12 84 PRO A O 1
ATOM 596 N N . ALA A 1 85 ? 1.922 -6.601 1.312 1.00 89.94 85 ALA A N 1
ATOM 597 C CA . ALA A 1 85 ? 0.585 -6.948 1.790 1.00 89.94 85 ALA A CA 1
ATOM 598 C C . ALA A 1 85 ? -0.110 -5.749 2.456 1.00 89.94 85 ALA A C 1
ATOM 600 O O . ALA A 1 85 ? 0.543 -4.818 2.931 1.00 89.94 85 ALA A O 1
ATOM 601 N N . THR A 1 86 ? -1.440 -5.798 2.512 1.00 91.06 86 THR A N 1
ATOM 602 C CA . THR A 1 86 ? -2.284 -4.815 3.197 1.00 91.06 86 THR A CA 1
ATOM 603 C C . THR A 1 86 ? -3.358 -5.528 4.016 1.00 91.06 86 THR A C 1
ATOM 605 O O . THR A 1 86 ? -3.884 -6.564 3.614 1.00 91.06 86 THR A O 1
ATOM 608 N N . GLY A 1 87 ? -3.674 -4.974 5.185 1.00 92.94 87 GLY A N 1
ATOM 609 C CA . GLY A 1 87 ? -4.846 -5.327 5.985 1.00 92.94 87 GLY A CA 1
ATOM 610 C C . GLY A 1 87 ? -5.890 -4.221 5.867 1.00 92.94 87 GLY A C 1
ATOM 611 O O . GLY A 1 87 ? -5.538 -3.075 5.578 1.00 92.94 87 GLY A O 1
ATOM 612 N N . THR A 1 88 ? -7.168 -4.556 6.039 1.00 95.94 88 THR A N 1
ATOM 613 C CA . THR A 1 88 ? -8.258 -3.570 6.034 1.00 95.94 88 THR A CA 1
ATOM 614 C C . THR A 1 88 ? -9.281 -3.927 7.101 1.00 95.94 88 THR A C 1
ATOM 616 O O . THR A 1 88 ? -9.834 -5.022 7.071 1.00 95.94 88 THR A O 1
ATOM 619 N N . TRP A 1 89 ? -9.537 -2.997 8.012 1.00 97.56 89 TRP A N 1
ATOM 620 C CA . TRP A 1 89 ? -10.658 -3.045 8.943 1.00 97.56 89 TRP A CA 1
ATOM 621 C C . TRP A 1 89 ? -11.941 -2.588 8.260 1.00 97.56 89 TRP A C 1
ATOM 623 O O . TRP A 1 89 ? -11.929 -1.605 7.511 1.00 97.56 89 TRP A O 1
ATOM 633 N N . THR A 1 90 ? -13.060 -3.248 8.549 1.00 97.88 90 THR A N 1
ATOM 634 C CA . THR A 1 90 ? -14.361 -2.892 7.971 1.00 97.88 90 THR A CA 1
ATOM 635 C C . THR A 1 90 ? -15.457 -3.083 8.996 1.00 97.88 90 THR A C 1
ATOM 637 O O . THR A 1 90 ? -15.595 -4.169 9.529 1.00 97.88 90 THR A O 1
ATOM 640 N N . LEU A 1 91 ? -16.308 -2.084 9.224 1.00 97.56 91 LEU A N 1
ATOM 641 C CA . LEU A 1 91 ? -17.475 -2.281 10.083 1.00 97.56 91 LEU A CA 1
ATOM 642 C C . LEU A 1 91 ? -18.404 -3.339 9.462 1.00 97.56 91 LEU A C 1
ATOM 644 O O . LEU A 1 91 ? -19.024 -3.095 8.427 1.00 97.56 91 LEU A O 1
ATOM 648 N N . VAL A 1 92 ? -18.505 -4.499 10.109 1.00 98.00 92 VAL A N 1
ATOM 649 C CA . VAL A 1 92 ? -19.389 -5.601 9.708 1.00 98.00 92 VAL A CA 1
ATOM 650 C C . VAL A 1 92 ? -20.779 -5.407 10.309 1.00 98.00 92 VAL A C 1
ATOM 652 O O . VAL A 1 92 ? -21.784 -5.623 9.632 1.00 98.00 92 VAL A O 1
ATOM 655 N N . SER A 1 93 ? -20.858 -5.005 11.583 1.00 97.94 93 SER A N 1
ATOM 656 C CA . SER A 1 93 ? -22.133 -4.748 12.268 1.00 97.94 93 SER A CA 1
ATOM 657 C C . SER A 1 93 ? -21.975 -3.857 13.506 1.00 97.94 93 SER A C 1
ATO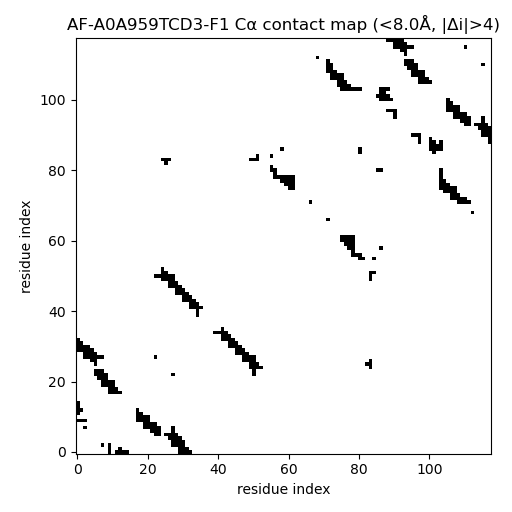M 659 O O . SER A 1 93 ? -20.893 -3.774 14.084 1.00 97.94 93 SER A O 1
ATOM 661 N N . GLY A 1 94 ? -23.067 -3.213 13.930 1.00 97.25 94 GLY A N 1
ATOM 662 C CA . GLY A 1 94 ? -23.077 -2.270 15.053 1.00 97.25 94 GLY A CA 1
ATOM 663 C C . GLY A 1 94 ? -22.763 -0.839 14.612 1.00 97.25 94 GLY A C 1
ATOM 664 O O . GLY A 1 94 ? -23.147 -0.422 13.518 1.00 97.25 94 GLY A O 1
ATOM 665 N N . THR A 1 95 ? -22.083 -0.076 15.464 1.00 97.75 95 THR A N 1
ATOM 666 C CA . THR A 1 95 ? -21.649 1.294 15.186 1.00 97.75 95 THR A CA 1
ATOM 667 C C . THR A 1 95 ? -20.183 1.500 15.544 1.00 97.75 95 THR A C 1
ATOM 669 O O . THR A 1 95 ? -19.647 0.937 16.496 1.00 97.75 95 THR A O 1
ATOM 672 N N . GLY A 1 96 ? -19.533 2.373 14.788 1.00 97.31 96 GLY A N 1
ATOM 673 C CA . GLY A 1 96 ? -18.182 2.828 15.061 1.00 97.31 96 GLY A CA 1
ATOM 674 C C . GLY A 1 96 ? -17.552 3.409 13.808 1.00 97.31 96 GLY A C 1
ATOM 675 O O . GLY A 1 96 ? -17.895 3.035 12.689 1.00 97.31 96 GLY A O 1
ATOM 676 N N . THR A 1 97 ? -16.642 4.351 14.001 1.00 98.38 97 THR A N 1
ATOM 677 C CA . THR A 1 97 ? -15.878 4.994 12.934 1.00 98.38 97 THR A CA 1
ATOM 678 C C . THR A 1 97 ? -14.433 4.549 13.041 1.00 98.38 97 THR A C 1
ATOM 680 O O . THR A 1 97 ? -13.803 4.756 14.079 1.00 98.38 97 THR A O 1
ATOM 683 N N . ILE A 1 98 ? -13.926 3.945 11.968 1.00 98.56 98 ILE A N 1
ATOM 684 C CA . ILE A 1 98 ? -12.532 3.527 11.838 1.00 98.56 98 ILE A CA 1
ATOM 685 C C . ILE A 1 98 ? -11.710 4.734 11.386 1.00 98.56 98 ILE A C 1
ATOM 687 O O . ILE A 1 98 ? -11.982 5.288 10.321 1.00 98.56 98 ILE A O 1
ATOM 691 N N . ALA A 1 99 ? -10.712 5.144 12.170 1.00 98.31 99 ALA A N 1
ATOM 692 C CA . ALA A 1 99 ? -9.896 6.312 11.832 1.00 98.31 99 ALA A CA 1
ATOM 693 C C . ALA A 1 99 ? -8.990 6.065 10.612 1.00 98.31 99 ALA A C 1
ATOM 695 O O . ALA A 1 99 ? -8.886 6.914 9.729 1.00 98.31 99 ALA A O 1
ATOM 696 N N . SER A 1 100 ? -8.371 4.884 10.556 1.00 97.62 100 SER A N 1
ATOM 697 C CA . SER A 1 100 ? -7.401 4.488 9.528 1.00 97.62 100 SER A CA 1
ATOM 698 C C . SER A 1 100 ? -7.601 3.013 9.160 1.00 97.62 100 SER A C 1
ATOM 700 O O . SER A 1 100 ? -6.974 2.150 9.770 1.00 97.62 100 SER A O 1
ATOM 702 N N . PRO A 1 101 ? -8.444 2.682 8.166 1.00 97.00 101 PRO A N 1
ATOM 703 C CA . PRO A 1 101 ? -8.801 1.293 7.855 1.00 97.00 101 PRO A CA 1
ATOM 704 C C . PRO A 1 101 ? -7.624 0.365 7.552 1.00 97.00 101 PRO A C 1
ATOM 706 O O . PRO A 1 101 ? -7.721 -0.830 7.800 1.00 97.00 101 PRO A O 1
ATOM 709 N N . ASN A 1 102 ? -6.510 0.897 7.046 1.00 95.88 102 ASN A N 1
ATOM 710 C CA . ASN A 1 102 ? -5.323 0.109 6.707 1.00 95.88 102 ASN A CA 1
ATOM 711 C C . ASN A 1 102 ? -4.238 0.100 7.792 1.00 95.88 102 ASN A C 1
ATOM 713 O O . ASN A 1 102 ? -3.179 -0.491 7.582 1.00 95.88 102 ASN A O 1
ATOM 717 N N . ASP A 1 103 ? -4.486 0.740 8.936 1.00 95.75 103 ASP A N 1
ATOM 718 C CA . ASP A 1 103 ? -3.595 0.679 10.090 1.00 95.75 103 ASP A CA 1
ATOM 719 C C . ASP A 1 103 ? -4.014 -0.494 11.000 1.00 95.75 103 ASP A C 1
ATOM 721 O O . ASP A 1 103 ? -5.125 -0.485 11.541 1.00 95.75 103 ASP A O 1
ATOM 725 N N . PRO A 1 104 ? -3.162 -1.518 11.199 1.00 95.56 104 PRO A N 1
ATOM 726 C CA . PRO A 1 104 ? -3.484 -2.634 12.085 1.00 95.56 104 PRO A CA 1
ATOM 727 C C . PRO A 1 104 ? -3.747 -2.184 13.533 1.00 95.56 104 PRO A C 1
ATOM 729 O O . PRO A 1 104 ? -4.506 -2.854 14.231 1.00 95.56 104 PRO A O 1
ATOM 732 N N . ALA A 1 105 ? -3.194 -1.042 13.957 1.00 96.25 105 ALA A N 1
ATOM 733 C CA . ALA A 1 105 ? -3.384 -0.444 15.279 1.00 96.25 105 ALA A CA 1
ATOM 734 C C . ALA A 1 105 ? -4.330 0.776 15.257 1.00 96.25 105 ALA A C 1
ATOM 736 O O . ALA A 1 105 ? -4.199 1.691 16.072 1.00 96.25 105 ALA A O 1
ATOM 737 N N . THR A 1 106 ? -5.277 0.817 14.313 1.00 97.69 106 THR A N 1
ATOM 738 C CA . THR A 1 106 ? -6.217 1.936 14.176 1.00 97.69 106 THR A CA 1
ATOM 739 C C .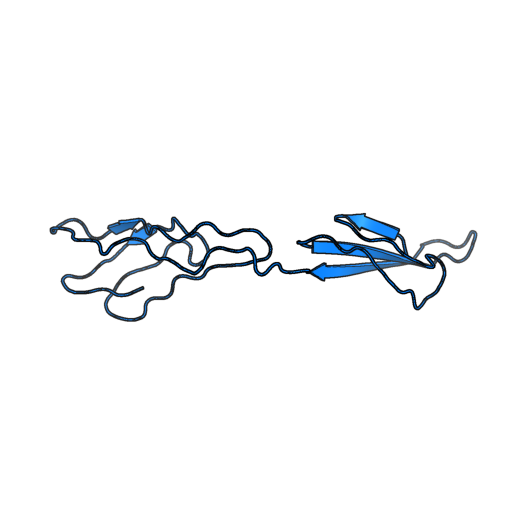 THR A 1 106 ? -7.102 2.137 15.408 1.00 97.69 106 THR A C 1
ATOM 741 O O . THR A 1 106 ? -7.442 1.188 16.119 1.00 97.69 106 THR A O 1
ATOM 744 N N . SER A 1 107 ? -7.526 3.379 15.641 1.00 98.00 107 SER A N 1
ATOM 745 C CA . SER A 1 107 ? -8.543 3.696 16.638 1.00 98.00 107 SER A CA 1
ATOM 746 C C . SER A 1 107 ? -9.952 3.598 16.053 1.00 98.00 107 SER A C 1
ATOM 748 O O . SER A 1 107 ? -10.222 4.010 14.920 1.00 98.00 107 SER A O 1
ATOM 750 N N . ILE A 1 108 ? -10.869 3.081 16.867 1.00 98.25 108 ILE A N 1
ATOM 751 C CA . ILE A 1 108 ? -12.309 3.111 16.632 1.00 98.25 108 ILE A CA 1
ATOM 752 C C . ILE A 1 108 ? -12.937 4.105 17.600 1.00 98.25 108 ILE A C 1
ATOM 754 O O . ILE A 1 108 ? -12.609 4.123 18.786 1.00 98.25 108 ILE A O 1
ATOM 758 N N . THR A 1 109 ? -13.866 4.918 17.109 1.00 98.19 109 THR A N 1
ATOM 759 C CA . THR A 1 109 ? -14.637 5.879 17.914 1.00 98.19 109 THR A CA 1
ATOM 760 C C . THR A 1 109 ? -16.131 5.752 17.638 1.00 98.19 109 THR A C 1
ATOM 762 O O . THR A 1 109 ? -16.526 5.147 16.645 1.00 98.19 109 THR A O 1
ATOM 765 N N . GLY A 1 110 ? -16.984 6.309 18.501 1.00 97.12 110 GLY A N 1
ATOM 766 C CA . GLY A 1 110 ? -18.438 6.260 18.304 1.00 97.12 110 GLY A CA 1
ATOM 767 C C . GLY A 1 110 ? -19.032 4.859 18.482 1.00 97.12 110 GLY A C 1
ATOM 768 O O . GLY A 1 110 ? -20.022 4.514 17.830 1.00 97.12 110 GLY A O 1
ATOM 769 N N . LEU A 1 111 ? -18.416 4.044 19.342 1.00 97.94 111 LEU A N 1
ATOM 770 C CA . LEU A 1 111 ? -18.949 2.739 19.722 1.00 97.94 111 LEU A CA 1
ATOM 771 C C . LEU A 1 111 ? -20.278 2.922 20.458 1.00 97.94 111 LEU A C 1
ATOM 773 O O . LEU A 1 111 ? -20.360 3.639 21.458 1.00 97.94 111 LEU A O 1
ATOM 777 N N . GLY A 1 112 ? -21.316 2.268 19.948 1.00 96.00 112 GLY A N 1
ATOM 778 C CA . GLY A 1 112 ? -22.627 2.196 20.576 1.00 96.00 112 GLY A CA 1
ATOM 779 C C . GLY A 1 112 ? -22.668 1.094 21.630 1.00 96.00 112 GLY A C 1
ATOM 780 O O . GLY A 1 112 ? -21.851 0.172 21.619 1.00 96.00 112 GLY A O 1
ATOM 781 N N . VAL A 1 113 ? -23.640 1.175 22.542 1.00 96.56 113 VAL A N 1
ATOM 782 C CA . VAL A 1 113 ? -23.891 0.111 23.523 1.00 96.56 113 VAL A CA 1
ATOM 783 C C . VAL A 1 113 ? -24.369 -1.145 22.795 1.00 96.56 113 VAL A C 1
ATOM 785 O O . VAL A 1 113 ? -25.341 -1.094 22.044 1.00 96.56 113 VAL A O 1
ATOM 788 N N . GLY A 1 114 ? -23.707 -2.271 23.053 1.00 96.00 114 GLY A N 1
ATOM 789 C CA . GLY A 1 114 ? -23.976 -3.549 22.399 1.00 96.00 114 GLY A CA 1
ATOM 790 C C . GLY A 1 114 ? -22.719 -4.139 21.763 1.00 96.00 114 GLY A C 1
ATOM 791 O O . GLY A 1 114 ? -21.603 -3.708 22.049 1.00 96.00 114 GLY A O 1
ATOM 792 N N . VAL A 1 115 ? -22.911 -5.151 20.915 1.00 97.62 115 VAL A N 1
ATOM 793 C CA . VAL A 1 115 ? -21.825 -5.786 20.160 1.00 97.62 115 VAL A CA 1
ATOM 794 C C . VAL A 1 115 ? -21.570 -4.988 18.883 1.00 97.62 115 VAL A C 1
ATOM 796 O O . VAL A 1 115 ? -22.495 -4.741 18.112 1.00 97.62 115 VAL A O 1
ATOM 799 N N . ASN A 1 116 ? -20.311 -4.621 18.658 1.00 97.75 116 ASN A N 1
ATOM 800 C CA . ASN A 1 116 ? -19.836 -3.992 17.429 1.00 97.75 116 ASN A CA 1
ATOM 801 C C . ASN A 1 116 ? -18.760 -4.905 16.825 1.00 97.75 116 ASN A C 1
ATOM 803 O O . ASN A 1 116 ? -17.861 -5.336 17.548 1.00 97.75 116 ASN A O 1
ATOM 807 N N . VAL A 1 117 ? -18.867 -5.224 15.534 1.00 97.69 117 VAL A N 1
ATOM 808 C CA . VAL A 1 117 ? -17.979 -6.170 14.833 1.00 97.69 117 VAL A CA 1
ATOM 809 C C . VAL A 1 117 ? -17.302 -5.451 13.672 1.00 97.69 117 VAL A C 1
ATOM 811 O O . VAL A 1 117 ? -17.991 -4.822 12.863 1.00 97.69 117 VAL A O 1
ATOM 814 N N . PHE A 1 118 ? -15.977 -5.566 13.592 1.00 96.56 118 PHE A N 1
ATOM 815 C CA . PHE A 1 118 ? -15.101 -4.903 12.621 1.00 96.56 118 PHE A CA 1
ATOM 816 C C . PHE A 1 118 ? -14.179 -5.901 11.911 1.00 96.56 118 PHE A C 1
ATOM 818 O O . PHE A 1 118 ? -14.044 -7.028 12.439 1.00 96.56 118 PHE A O 1
#

Radius of gyration: 22.99 Å; Cα contacts (8 Å, |Δi|>4): 227; chains: 1; bounding box: 47×32×61 Å

Sequence (118 aa):
WTLVSGQGNIQNPSSPTTAISNLGVGVNVFRWTVSNGPCAPVSQDEVSVSVFSNSVPSANAGPDQSLCTPVTSTTMAGSAITFPATGTWTLVSGTGTIASPNDPATSITGLGVGVNVF

Foldseek 3Di:
DAWPDFDWDWPDLPDPDTDIDDGDAAKTKDKDWDDDPPDDDIDMDIDIDHDHDPPADDWDFDDDDDDDPPDF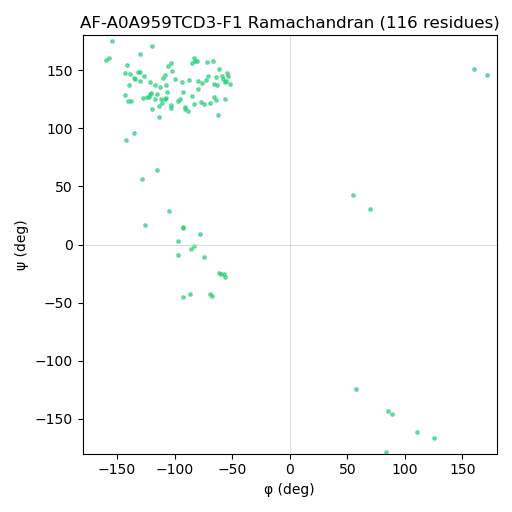KDWTQIGDGDPPDWAADDWPDADWDWPDRGDNGTMIGRGDPDDTDD

Secondary structure (DSSP, 8-state):
-EEEES--EES-TTSSS--EESPPSEEEEEEEEEEETTEEEEEEEEEEEEE--S-SPPP---S-----TT---EE--PPP--TT--------BS--EES-TT-TT-EEE-PPSS--B-

Mean predicted aligned error: 4.8 Å